Protein AF-A0A5J4TYB8-F1 (afdb_monomer_lite)

Sequence (95 aa):
MGDFAFSAESGTVWTYESEWYDSGQLVPDQVTPASDELPIVNGTAAAGNSTSYSRGDHVHPQQLTYDNDITATKFIMAGGTASQILCGDGTYQET

Radius of gyration: 28.24 Å; chains: 1; bounding box: 58×23×69 Å

Organism: NCBI:txid222440

pLDDT: mean 78.84, std 9.9, range [56.03, 95.88]

Secondary structure (DSSP, 8-state):
---EEE-TTTSEEEEESSSEEEEEEEPTTTSSPPP-PPPEEEES-B-----SSS-TTPEEE-----SS----TT---TT--TTEEEPTTS-EEE-

Structure (mmCIF, N/CA/C/O backbone):
data_AF-A0A5J4TYB8-F1
#
_entry.id   AF-A0A5J4TYB8-F1
#
loop_
_atom_site.group_PDB
_atom_site.id
_atom_site.type_symbol
_atom_site.label_atom_id
_atom_site.label_alt_id
_atom_site.label_comp_id
_atom_site.label_asym_id
_atom_site.label_entity_id
_atom_site.label_seq_id
_atom_site.pdbx_PDB_ins_code
_atom_site.Cartn_x
_atom_site.Cartn_y
_atom_site.Cartn_z
_atom_site.occupancy
_atom_site.B_iso_or_equiv
_atom_site.auth_seq_id
_atom_site.auth_comp_id
_atom_site.auth_asym_id
_atom_site.auth_atom_id
_atom_site.pdbx_PDB_model_num
ATOM 1 N N . MET A 1 1 ? -10.686 7.043 34.844 1.00 63.62 1 MET A N 1
ATOM 2 C CA . MET A 1 1 ? -10.902 6.583 33.458 1.00 63.62 1 MET A CA 1
ATOM 3 C C . MET A 1 1 ? -10.591 5.102 33.472 1.00 63.62 1 MET A C 1
ATOM 5 O O . MET A 1 1 ? -9.612 4.763 34.119 1.00 63.62 1 MET A O 1
ATOM 9 N N . GLY A 1 2 ? -11.482 4.255 32.951 1.00 84.12 2 GLY A N 1
ATOM 10 C CA . GLY A 1 2 ? -11.309 2.797 32.996 1.00 84.12 2 GLY A CA 1
ATOM 11 C C . GLY A 1 2 ? -10.144 2.330 32.124 1.0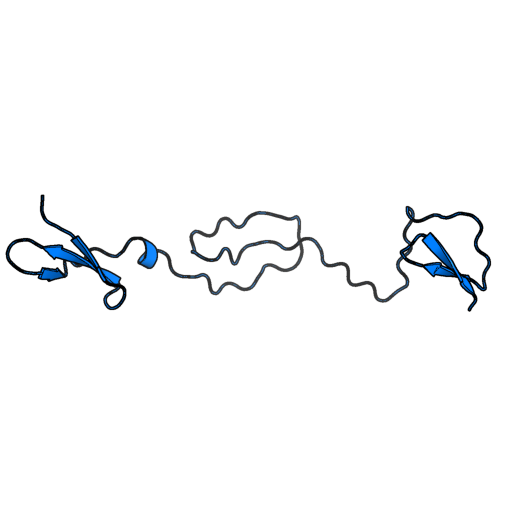0 84.12 2 GLY A C 1
ATOM 12 O O . GLY A 1 2 ? -9.747 3.042 31.198 1.00 84.12 2 GLY A O 1
ATOM 13 N N . ASP A 1 3 ? -9.605 1.157 32.442 1.00 94.56 3 ASP A N 1
ATOM 14 C CA . ASP A 1 3 ? -8.549 0.512 31.661 1.00 94.56 3 ASP A CA 1
ATOM 15 C C . ASP A 1 3 ? -9.144 -0.170 30.418 1.00 94.56 3 ASP A C 1
ATOM 17 O O . ASP A 1 3 ? -10.326 -0.525 30.387 1.00 94.56 3 ASP A O 1
ATOM 21 N N . PHE A 1 4 ? -8.325 -0.368 29.385 1.00 93.94 4 PHE A N 1
ATOM 22 C CA . PHE A 1 4 ? -8.718 -1.071 28.164 1.00 93.94 4 PHE A CA 1
ATOM 23 C C . PHE A 1 4 ? -7.598 -1.991 27.665 1.00 93.94 4 PHE A C 1
ATOM 25 O O . PHE A 1 4 ? -6.416 -1.742 27.915 1.00 93.94 4 PHE A O 1
ATOM 32 N N . ALA A 1 5 ? -7.972 -3.040 26.931 1.00 93.94 5 ALA A N 1
ATOM 33 C CA . ALA A 1 5 ? -7.052 -3.980 26.296 1.00 93.94 5 ALA A CA 1
ATOM 34 C C . ALA A 1 5 ? -7.519 -4.341 24.878 1.00 93.94 5 ALA A C 1
ATOM 36 O O . ALA A 1 5 ? -8.712 -4.467 24.614 1.00 93.94 5 ALA A O 1
ATOM 37 N N . PHE A 1 6 ? -6.573 -4.531 23.957 1.00 92.44 6 PHE A N 1
ATOM 38 C CA . PHE A 1 6 ? -6.857 -5.016 22.605 1.00 92.44 6 PHE A CA 1
ATOM 39 C C . PHE A 1 6 ? -6.811 -6.546 22.587 1.00 92.44 6 PHE A C 1
ATOM 41 O O . PHE A 1 6 ? -5.794 -7.130 22.967 1.00 92.44 6 PHE A O 1
ATOM 48 N N . SER A 1 7 ? -7.882 -7.198 22.135 1.00 91.56 7 SER A N 1
ATOM 49 C CA . SER A 1 7 ? -7.917 -8.654 21.983 1.00 91.56 7 SER A CA 1
ATOM 50 C C . SER A 1 7 ? -7.674 -9.040 20.528 1.00 91.56 7 SER A C 1
ATOM 52 O O . SER A 1 7 ? -8.486 -8.754 19.652 1.00 91.56 7 SER A O 1
ATOM 54 N N . ALA A 1 8 ? -6.557 -9.722 20.267 1.00 85.38 8 ALA A N 1
ATOM 55 C CA . ALA A 1 8 ? -6.263 -10.275 18.944 1.00 85.38 8 ALA A CA 1
ATOM 56 C C . ALA A 1 8 ? -7.157 -11.480 18.592 1.00 85.38 8 ALA A C 1
ATOM 58 O O . ALA A 1 8 ? -7.333 -11.784 17.420 1.00 85.38 8 ALA A O 1
ATOM 59 N N . GLU A 1 9 ? -7.717 -12.161 19.596 1.00 89.38 9 GLU A N 1
ATOM 60 C CA . GLU A 1 9 ? -8.593 -13.323 19.403 1.00 89.38 9 GLU A CA 1
ATOM 61 C C . GLU A 1 9 ? -9.981 -12.916 18.894 1.00 89.38 9 GLU A C 1
ATOM 63 O O . GLU A 1 9 ? -10.514 -13.538 17.980 1.00 89.38 9 GLU A O 1
ATOM 68 N N . SER A 1 10 ? -10.555 -11.861 19.477 1.00 89.62 10 SER A N 1
ATOM 69 C CA . SER A 1 10 ? -11.898 -11.366 19.129 1.00 89.62 10 SER A CA 1
ATOM 70 C C . SER A 1 10 ? -11.877 -10.191 18.150 1.00 89.62 10 SER A C 1
ATOM 72 O O . SER A 1 10 ? -12.904 -9.860 17.564 1.00 89.62 10 SER A O 1
ATOM 74 N N . GLY A 1 11 ? -10.718 -9.555 17.953 1.00 90.38 11 GLY A N 1
ATOM 75 C CA . GLY A 1 11 ? -10.584 -8.361 17.119 1.00 90.38 11 GLY A CA 1
ATOM 76 C C . GLY A 1 11 ? -11.246 -7.115 17.718 1.00 90.38 11 GLY A C 1
ATOM 77 O O . GLY A 1 11 ? -11.419 -6.119 17.012 1.00 90.38 11 GLY A O 1
ATOM 78 N N . THR A 1 12 ? -11.605 -7.147 19.005 1.00 93.75 12 THR A N 1
ATOM 79 C CA . THR A 1 12 ? -12.326 -6.081 19.708 1.00 93.75 12 THR A CA 1
ATOM 80 C C . THR A 1 12 ? -11.535 -5.508 20.888 1.00 93.75 12 THR A C 1
ATOM 82 O O . THR A 1 12 ? -10.560 -6.085 21.389 1.00 93.75 12 THR A O 1
ATOM 85 N N . VAL A 1 13 ? -11.931 -4.309 21.312 1.00 94.25 13 VAL A N 1
ATOM 86 C CA . VAL A 1 13 ? -11.435 -3.661 22.526 1.00 94.25 13 VAL A CA 1
ATOM 87 C C . VAL A 1 13 ? -12.242 -4.166 23.718 1.00 94.25 13 VAL A C 1
ATOM 89 O O . VAL A 1 13 ? -13.467 -4.042 23.755 1.00 94.25 13 VAL A O 1
ATOM 92 N N . TRP A 1 14 ? -11.543 -4.693 24.713 1.00 95.44 14 TRP A N 1
ATOM 93 C CA . TRP A 1 14 ? -12.111 -5.057 26.004 1.00 95.44 14 TRP A CA 1
ATOM 94 C C . TRP A 1 14 ? -11.941 -3.891 26.971 1.00 95.44 14 TRP A C 1
ATOM 96 O O . TRP A 1 14 ? -10.853 -3.314 27.061 1.00 95.44 14 TRP A O 1
ATOM 106 N N . THR A 1 15 ? -13.005 -3.552 27.693 1.00 95.88 15 THR A N 1
ATOM 107 C CA . THR A 1 15 ? -13.032 -2.409 28.615 1.00 95.88 15 THR A CA 1
ATOM 108 C C . THR A 1 15 ? -13.252 -2.902 30.037 1.00 95.88 15 THR A C 1
ATOM 110 O O . THR A 1 15 ? -14.045 -3.818 30.269 1.00 95.88 15 THR A O 1
ATOM 1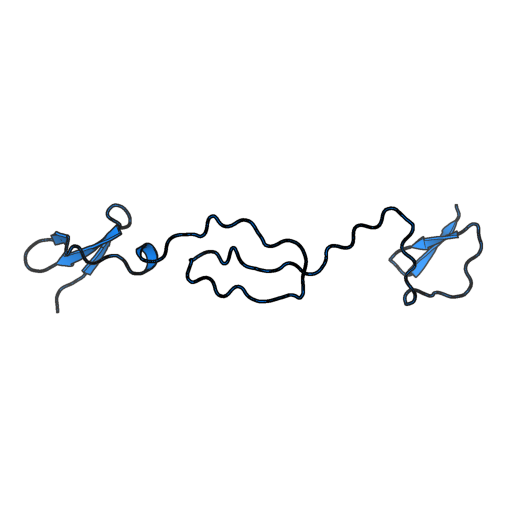13 N N . TYR A 1 16 ? -12.542 -2.298 30.989 1.00 93.88 16 TYR A N 1
ATOM 114 C CA . TYR A 1 16 ? -12.712 -2.575 32.408 1.00 93.88 16 TYR A CA 1
ATOM 115 C C . TYR A 1 16 ? -13.520 -1.472 33.094 1.00 93.88 16 TYR A C 1
ATOM 117 O O . TYR A 1 16 ? -13.129 -0.300 33.112 1.00 93.88 16 TYR A O 1
ATOM 125 N N . GLU A 1 17 ? -14.625 -1.877 33.716 1.00 90.38 17 GLU A N 1
ATOM 126 C CA . GLU A 1 17 ? -15.396 -1.042 34.641 1.00 90.38 17 GLU A CA 1
ATOM 127 C C . GLU A 1 17 ? -15.406 -1.678 36.036 1.00 90.38 17 GLU A C 1
ATOM 129 O O . GLU A 1 17 ? -14.599 -1.316 36.887 1.00 90.38 17 GLU A O 1
ATOM 134 N N . SER A 1 18 ? -16.296 -2.648 36.266 1.00 93.19 18 SER A N 1
ATOM 135 C CA . SER A 1 18 ? -16.283 -3.519 37.459 1.00 93.19 18 SER A CA 1
ATOM 136 C C . SER A 1 18 ? -15.829 -4.944 37.132 1.00 93.19 18 SER A C 1
ATOM 138 O O . SER A 1 18 ? -15.344 -5.656 38.005 1.00 93.19 18 SER A O 1
ATOM 140 N N . GLU A 1 19 ? -15.970 -5.335 35.866 1.00 93.88 19 GLU A N 1
ATOM 141 C CA . GLU A 1 19 ? -15.506 -6.584 35.274 1.00 93.88 19 GLU A CA 1
ATOM 142 C C . GLU A 1 19 ? -15.040 -6.285 33.840 1.00 93.88 19 GLU A C 1
ATOM 144 O O . GLU A 1 19 ? -15.338 -5.219 33.291 1.00 93.88 19 GLU A O 1
ATOM 149 N N . TRP A 1 20 ? -14.289 -7.210 33.244 1.00 95.31 20 TRP A N 1
ATOM 150 C CA . TRP A 1 20 ? -13.907 -7.127 31.837 1.00 95.31 20 TRP A CA 1
ATOM 151 C C . TRP A 1 20 ? -15.087 -7.516 30.950 1.00 95.31 20 TRP A C 1
ATOM 153 O O . TRP A 1 20 ? -15.645 -8.602 31.111 1.00 95.31 20 TRP A O 1
ATOM 163 N N . TYR A 1 21 ? -15.429 -6.663 29.989 1.00 94.44 21 TYR A N 1
ATOM 164 C CA . TYR A 1 21 ? -16.429 -6.971 28.972 1.00 94.44 21 TYR A CA 1
ATOM 165 C C . TYR A 1 21 ? -15.946 -6.565 27.578 1.00 94.44 21 TYR A C 1
ATOM 167 O O . TYR A 1 21 ? -15.161 -5.625 27.419 1.00 94.44 21 TYR A O 1
ATOM 175 N N . ASP A 1 22 ? -16.421 -7.288 26.564 1.00 94.19 22 ASP A N 1
ATOM 176 C CA . ASP A 1 22 ? -16.203 -6.936 25.165 1.00 94.19 22 ASP A CA 1
ATOM 177 C C . ASP A 1 22 ? -17.079 -5.727 24.812 1.00 94.19 22 ASP A C 1
ATOM 179 O O . ASP A 1 22 ? -18.310 -5.796 24.874 1.00 94.19 22 ASP A O 1
ATOM 183 N N . SER A 1 23 ? -16.452 -4.604 24.461 1.00 93.06 23 SER A N 1
ATOM 184 C CA . SER A 1 23 ? -17.174 -3.382 24.089 1.00 93.06 23 SER A CA 1
ATOM 185 C C . SER A 1 23 ? -17.793 -3.444 22.688 1.00 93.06 23 SER A C 1
ATOM 187 O O . SER A 1 23 ? -18.565 -2.558 22.318 1.00 93.06 23 SER A O 1
ATOM 189 N N . GLY A 1 24 ? -17.421 -4.441 21.878 1.00 92.19 24 GLY A N 1
ATOM 190 C CA . GLY A 1 24 ? -17.762 -4.538 20.460 1.00 92.19 24 GLY A CA 1
ATOM 191 C C . GLY A 1 24 ? -17.044 -3.513 19.576 1.00 92.19 24 GLY A C 1
ATOM 192 O O . GLY A 1 24 ? -17.206 -3.534 18.355 1.00 92.19 24 GLY A O 1
ATOM 193 N N . GLN A 1 25 ? -16.242 -2.611 20.153 1.00 92.12 25 GLN A N 1
ATOM 194 C CA . GLN A 1 25 ? -15.438 -1.670 19.384 1.00 92.12 25 GLN A CA 1
ATOM 195 C C . GLN A 1 25 ? -14.307 -2.431 18.694 1.00 92.12 25 GLN A C 1
ATOM 197 O O . GLN A 1 25 ? -13.502 -3.080 19.359 1.00 92.12 25 GLN A O 1
ATOM 202 N N . LEU A 1 26 ? -14.218 -2.328 17.369 1.00 90.44 26 LEU A N 1
ATOM 203 C CA . LEU A 1 26 ? -13.157 -2.979 16.604 1.00 90.44 26 LEU A CA 1
ATOM 204 C C . LEU A 1 26 ? -11.781 -2.422 16.983 1.00 90.44 26 LEU A C 1
ATOM 206 O O . LEU A 1 26 ? -11.603 -1.212 17.163 1.00 90.44 26 LEU A O 1
ATOM 210 N N . VAL A 1 27 ? -10.794 -3.311 17.065 1.00 86.81 27 VAL A N 1
ATOM 211 C CA . VAL A 1 27 ? -9.387 -2.918 17.150 1.00 86.81 27 VAL A CA 1
ATOM 212 C C . VAL A 1 27 ? -9.017 -2.171 15.856 1.00 86.81 27 VAL A C 1
ATOM 214 O O . VAL A 1 27 ? -9.316 -2.673 14.771 1.00 86.81 27 VAL A O 1
ATOM 217 N N . PRO A 1 28 ? -8.345 -1.004 15.922 1.00 77.00 28 PRO A N 1
ATOM 218 C CA . PRO A 1 28 ? -8.039 -0.190 14.737 1.00 77.00 28 PRO A CA 1
ATOM 219 C C . PRO A 1 28 ? -7.223 -0.882 13.633 1.00 77.00 28 PRO A C 1
ATOM 221 O O . PRO A 1 28 ? -7.262 -0.449 12.490 1.00 77.00 28 PRO A O 1
ATOM 224 N N . ASP A 1 29 ? -6.484 -1.944 13.946 1.00 71.44 29 ASP A N 1
ATOM 225 C CA . ASP A 1 29 ? -5.716 -2.718 12.957 1.00 71.44 29 ASP A CA 1
ATOM 226 C C . ASP A 1 29 ? -6.569 -3.789 12.243 1.00 71.44 29 ASP A C 1
ATOM 228 O O . ASP A 1 29 ? -6.160 -4.358 11.240 1.00 71.44 29 ASP A O 1
ATOM 232 N N . GLN A 1 30 ? -7.785 -4.058 12.734 1.00 68.69 30 GLN A N 1
ATOM 233 C CA . GLN A 1 30 ? -8.722 -5.031 12.153 1.00 68.69 30 GLN A CA 1
ATOM 234 C C . GLN A 1 30 ? -9.726 -4.400 11.177 1.00 68.69 30 GLN A C 1
ATOM 236 O O . GLN A 1 30 ? -10.411 -5.120 10.455 1.00 68.69 30 GLN A O 1
ATOM 241 N N . VAL A 1 31 ? -9.851 -3.066 11.142 1.00 70.38 31 VAL A N 1
ATOM 242 C CA . VAL A 1 31 ? -10.854 -2.388 10.290 1.00 70.38 31 VAL A CA 1
ATOM 243 C C . VAL A 1 31 ? -10.452 -2.352 8.817 1.00 70.38 31 VAL A C 1
ATOM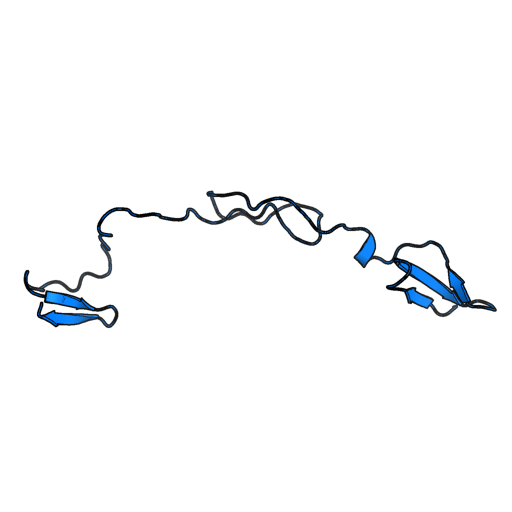 245 O O . VAL A 1 31 ? -11.305 -2.152 7.954 1.00 70.38 31 VAL A O 1
ATOM 248 N N . THR A 1 32 ? -9.170 -2.561 8.525 1.00 72.00 32 THR A N 1
ATOM 249 C CA . THR A 1 32 ? -8.643 -2.521 7.167 1.00 72.00 32 THR A CA 1
ATOM 250 C C . THR A 1 32 ? -8.206 -3.922 6.747 1.00 72.00 32 THR A C 1
ATOM 252 O O . THR A 1 32 ? -7.168 -4.393 7.214 1.00 72.00 32 THR A O 1
ATOM 255 N N . PRO A 1 33 ? -8.957 -4.608 5.869 1.00 72.88 33 PRO A N 1
ATOM 256 C CA . PRO A 1 33 ? -8.539 -5.911 5.374 1.00 72.88 33 PRO A CA 1
ATOM 257 C C . PRO A 1 33 ? -7.211 -5.824 4.604 1.00 72.88 33 PRO A C 1
ATOM 259 O O . PRO A 1 33 ? -6.854 -4.797 4.014 1.00 72.88 33 PRO A O 1
ATOM 262 N N . ALA A 1 34 ? -6.466 -6.930 4.610 1.00 72.38 34 ALA A N 1
ATOM 263 C CA . ALA A 1 34 ? -5.328 -7.102 3.717 1.00 72.38 34 ALA A CA 1
ATOM 264 C C . ALA A 1 34 ? -5.819 -7.166 2.261 1.00 72.38 34 ALA A C 1
ATOM 266 O O . ALA A 1 34 ? -6.880 -7.722 1.986 1.00 72.38 34 ALA A O 1
ATOM 267 N N . SER A 1 35 ? -5.044 -6.603 1.334 1.00 76.94 35 SER A N 1
ATOM 268 C CA . SER A 1 35 ? -5.315 -6.719 -0.099 1.00 76.94 35 SER A CA 1
ATOM 269 C C . SER A 1 35 ? -4.973 -8.118 -0.594 1.00 76.94 35 SER A C 1
ATOM 271 O O . SER A 1 35 ? -3.891 -8.631 -0.293 1.00 76.94 35 SER A O 1
ATOM 273 N N . ASP A 1 36 ? -5.853 -8.674 -1.419 1.00 77.75 36 ASP A N 1
ATOM 274 C CA . ASP A 1 36 ? -5.651 -9.874 -2.232 1.00 77.75 36 ASP A CA 1
ATOM 275 C C . ASP A 1 36 ? -5.451 -9.550 -3.728 1.00 77.75 36 ASP A C 1
ATOM 277 O O . ASP A 1 36 ? -5.280 -10.459 -4.542 1.00 77.75 36 ASP A O 1
ATOM 281 N N . GLU A 1 37 ? -5.426 -8.261 -4.096 1.00 79.56 37 GLU A N 1
ATOM 282 C CA . GLU A 1 37 ? -5.183 -7.825 -5.474 1.00 79.56 37 GLU A CA 1
ATOM 283 C C . GLU A 1 37 ? -3.808 -8.262 -5.989 1.00 79.56 37 GLU A C 1
ATOM 285 O O . GLU A 1 37 ? -2.775 -8.122 -5.325 1.00 79.56 37 GLU A O 1
ATOM 290 N N . LEU A 1 38 ? -3.811 -8.778 -7.220 1.00 73.75 38 LEU A N 1
ATOM 291 C CA . LEU A 1 38 ? -2.596 -9.129 -7.940 1.00 73.75 38 LEU A CA 1
ATOM 292 C C . LEU A 1 38 ? -1.814 -7.857 -8.308 1.00 73.75 38 LEU A C 1
ATOM 294 O O . LEU A 1 38 ? -2.431 -6.875 -8.727 1.00 73.75 38 LEU A O 1
ATOM 298 N N . PRO A 1 39 ? -0.469 -7.888 -8.244 1.00 72.38 39 PRO A N 1
ATOM 299 C CA . PRO A 1 39 ? 0.355 -6.761 -8.661 1.00 72.38 39 PRO A CA 1
ATOM 300 C C . PRO A 1 39 ? 0.048 -6.313 -10.093 1.00 72.38 39 PRO A C 1
ATOM 302 O O . PRO A 1 39 ? -0.068 -7.138 -11.006 1.00 72.38 39 PRO A O 1
ATOM 305 N N . ILE A 1 40 ? -0.008 -4.998 -10.306 1.00 77.88 40 ILE A N 1
ATOM 306 C CA . ILE A 1 40 ? -0.205 -4.421 -11.637 1.00 77.88 40 ILE A CA 1
ATOM 307 C C . ILE A 1 40 ? 1.115 -4.520 -12.411 1.00 77.88 40 ILE A C 1
ATOM 309 O O . ILE A 1 40 ? 2.119 -3.888 -12.069 1.00 77.88 40 ILE A O 1
ATOM 313 N N . VAL A 1 41 ? 1.121 -5.333 -13.468 1.00 72.06 41 VAL A N 1
ATOM 314 C CA . VAL A 1 41 ? 2.316 -5.561 -14.285 1.00 72.06 41 VAL A CA 1
ATOM 315 C C . VAL A 1 41 ? 2.537 -4.415 -15.279 1.00 72.06 41 VAL A C 1
ATOM 317 O O . VAL A 1 41 ? 1.645 -4.081 -16.053 1.00 72.06 41 VAL A O 1
ATOM 320 N N . ASN A 1 42 ? 3.764 -3.883 -15.292 1.00 70.50 42 ASN A N 1
ATOM 321 C CA . ASN A 1 42 ? 4.306 -2.902 -16.240 1.00 70.50 42 ASN A CA 1
ATOM 322 C C . ASN A 1 42 ? 3.611 -1.528 -16.283 1.00 70.50 42 ASN A C 1
ATOM 324 O O . ASN A 1 42 ? 2.520 -1.363 -16.824 1.00 70.50 42 ASN A O 1
ATOM 328 N N . GLY A 1 43 ? 4.336 -0.494 -15.853 1.00 70.88 43 GLY A N 1
ATOM 329 C CA . GLY A 1 43 ? 3.966 0.898 -16.098 1.00 70.88 43 GLY A CA 1
ATOM 330 C C . GLY A 1 43 ? 4.995 1.887 -15.557 1.00 70.88 43 GLY A C 1
ATOM 331 O O . GLY A 1 43 ? 6.125 1.525 -15.219 1.00 70.88 43 GLY A O 1
ATOM 332 N N . THR A 1 44 ? 4.604 3.157 -15.476 1.00 74.50 44 THR A N 1
ATOM 333 C CA . THR A 1 44 ? 5.360 4.168 -14.727 1.00 74.50 44 THR A CA 1
ATOM 334 C C . THR A 1 44 ? 5.211 3.882 -13.238 1.00 74.50 44 THR A C 1
ATOM 336 O O . THR A 1 44 ? 4.091 3.702 -12.767 1.00 74.50 44 THR A O 1
ATOM 339 N N . ALA A 1 45 ? 6.323 3.867 -12.499 1.00 77.00 45 ALA A N 1
ATOM 340 C CA . ALA A 1 45 ? 6.306 3.656 -11.056 1.00 77.00 45 ALA A CA 1
ATOM 341 C C . ALA A 1 45 ? 5.357 4.652 -10.375 1.00 77.00 45 ALA A C 1
ATOM 343 O O . ALA A 1 45 ? 5.519 5.869 -10.506 1.00 77.00 45 ALA A O 1
ATOM 344 N N . ALA A 1 46 ? 4.378 4.126 -9.651 1.00 78.81 46 ALA A N 1
ATOM 345 C CA . ALA A 1 46 ? 3.398 4.908 -8.919 1.00 78.81 46 ALA A CA 1
ATOM 346 C C . ALA A 1 46 ? 3.088 4.203 -7.601 1.00 78.81 46 ALA A C 1
ATOM 348 O O . ALA A 1 46 ? 2.948 2.980 -7.558 1.00 78.81 46 ALA A O 1
ATOM 349 N N . ALA A 1 47 ? 2.985 4.981 -6.525 1.00 78.50 47 ALA A N 1
ATOM 350 C CA . ALA A 1 47 ? 2.496 4.463 -5.260 1.00 78.50 47 ALA A CA 1
ATOM 351 C C . ALA A 1 47 ? 1.014 4.096 -5.404 1.00 78.50 47 ALA A C 1
ATOM 353 O O . ALA A 1 47 ? 0.236 4.882 -5.943 1.00 78.50 47 ALA A O 1
ATOM 354 N N . GLY A 1 48 ? 0.639 2.928 -4.888 1.00 79.69 48 GLY A N 1
ATOM 355 C CA . GLY A 1 48 ? -0.756 2.514 -4.807 1.00 79.69 48 GLY A CA 1
ATOM 356 C C . GLY A 1 48 ? -1.590 3.453 -3.931 1.00 79.69 48 GLY A C 1
ATOM 357 O O . GLY A 1 48 ? -1.093 3.944 -2.911 1.00 79.69 48 GLY A O 1
ATOM 358 N N . ASN A 1 49 ? -2.836 3.719 -4.315 1.00 81.25 49 ASN A N 1
ATOM 359 C CA . ASN A 1 49 ? -3.833 4.496 -3.579 1.00 81.25 49 ASN A CA 1
ATOM 360 C C . ASN A 1 49 ? -4.862 3.628 -2.827 1.00 81.25 49 ASN A C 1
ATOM 362 O O . ASN A 1 49 ? -5.780 4.188 -2.223 1.00 81.25 49 ASN A O 1
ATOM 366 N N . SER A 1 50 ? -4.708 2.303 -2.838 1.00 80.50 50 SER A N 1
ATOM 367 C CA . SER A 1 50 ? -5.541 1.377 -2.074 1.00 80.50 50 SER A CA 1
ATOM 368 C C . SER A 1 50 ? -5.558 1.727 -0.584 1.00 80.50 50 SER A C 1
ATOM 370 O O . SER A 1 50 ? -4.544 2.110 0.012 1.00 80.50 50 SER A O 1
ATOM 372 N N . THR A 1 51 ? -6.740 1.605 0.018 1.00 76.12 51 THR A N 1
ATOM 373 C CA . THR A 1 51 ? -6.938 1.780 1.460 1.00 76.12 51 THR A CA 1
ATOM 374 C C . THR A 1 51 ? -6.590 0.523 2.245 1.00 76.12 51 THR A C 1
ATOM 376 O O . THR A 1 51 ? -6.580 0.591 3.467 1.00 76.12 51 THR A O 1
ATOM 379 N N . SER A 1 52 ? -6.325 -0.599 1.569 1.00 80.19 52 SER A N 1
ATOM 380 C CA . SER A 1 52 ? -5.959 -1.880 2.176 1.00 80.19 52 SER A CA 1
ATOM 381 C C . SER A 1 52 ? -4.570 -1.835 2.823 1.00 80.19 52 SER A C 1
ATOM 383 O O . SER A 1 52 ? -3.705 -1.053 2.423 1.00 80.19 52 SER A O 1
ATOM 385 N N . TYR A 1 53 ? -4.333 -2.701 3.816 1.00 70.12 53 TYR A N 1
ATOM 386 C CA . TYR A 1 53 ? -3.058 -2.737 4.553 1.00 70.12 53 TYR A CA 1
ATOM 387 C C . TYR A 1 53 ? -1.856 -3.032 3.634 1.00 70.12 53 TYR A C 1
ATOM 389 O O . TYR A 1 53 ? -0.814 -2.380 3.719 1.00 70.12 53 TYR A O 1
ATOM 397 N N . SER A 1 54 ? -2.016 -3.985 2.709 1.00 69.94 54 SER A N 1
ATOM 398 C CA . SER A 1 54 ? -1.083 -4.230 1.606 1.00 69.94 54 SER A CA 1
ATOM 399 C C . SER A 1 54 ? -1.514 -3.435 0.366 1.00 69.94 54 SER A C 1
ATOM 401 O O . SER A 1 54 ? -2.651 -3.535 -0.080 1.00 69.94 54 SER A O 1
ATOM 403 N N . ARG A 1 55 ? -0.603 -2.644 -0.216 1.00 73.06 55 ARG A N 1
ATOM 404 C CA . ARG A 1 55 ? -0.846 -1.864 -1.447 1.00 73.06 55 ARG A CA 1
ATOM 405 C C . ARG A 1 55 ? -0.693 -2.753 -2.687 1.00 73.06 55 ARG A C 1
ATOM 407 O O . ARG A 1 55 ? 0.352 -2.728 -3.338 1.00 73.06 55 ARG A O 1
ATOM 414 N N . GLY A 1 56 ? -1.695 -3.593 -2.957 1.00 74.00 56 GLY A N 1
ATOM 415 C CA . GLY A 1 56 ? -1.701 -4.520 -4.103 1.00 74.00 56 GLY A CA 1
ATOM 416 C C . GLY A 1 56 ? -1.665 -3.821 -5.470 1.00 74.00 56 GLY A C 1
ATOM 417 O O . GLY A 1 56 ? -1.169 -4.367 -6.449 1.00 74.00 56 GLY A O 1
ATOM 418 N N . ASP A 1 57 ? -2.082 -2.562 -5.509 1.00 74.62 57 ASP A N 1
ATOM 419 C CA . ASP A 1 57 ? -2.130 -1.670 -6.666 1.00 74.62 57 ASP A CA 1
ATOM 420 C C . ASP A 1 57 ? -0.797 -0.958 -6.976 1.00 74.62 57 ASP A C 1
ATOM 422 O O . ASP A 1 57 ? -0.748 0.015 -7.731 1.00 74.62 57 ASP A O 1
ATOM 426 N N . HIS A 1 58 ? 0.311 -1.427 -6.405 1.00 78.00 58 HIS A N 1
ATOM 427 C CA . HIS A 1 58 ? 1.635 -0.919 -6.745 1.00 78.00 58 HIS A CA 1
ATOM 428 C C . HIS A 1 58 ? 2.015 -1.278 -8.192 1.00 78.00 58 HIS A C 1
ATOM 430 O O . HIS A 1 58 ? 1.967 -2.443 -8.595 1.00 78.00 58 HIS A O 1
ATOM 436 N N . VAL A 1 59 ? 2.451 -0.275 -8.963 1.00 76.31 59 VAL A N 1
ATOM 437 C CA . VAL A 1 59 ? 2.904 -0.457 -10.351 1.00 76.31 59 VAL A CA 1
ATOM 438 C C . VAL A 1 59 ? 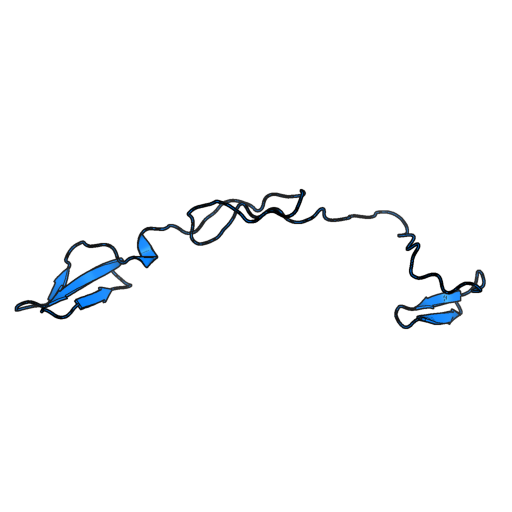4.411 -0.692 -10.380 1.00 76.31 59 VAL A C 1
ATOM 440 O O . VAL A 1 59 ? 5.193 0.188 -10.008 1.00 76.31 59 VAL A O 1
ATOM 443 N N . HIS A 1 60 ? 4.834 -1.858 -10.873 1.00 71.62 60 HIS A N 1
ATOM 444 C CA . HIS A 1 60 ? 6.256 -2.135 -11.074 1.00 71.62 60 HIS A CA 1
ATOM 445 C C . HIS A 1 60 ? 6.779 -1.384 -12.316 1.00 71.62 60 HIS A C 1
ATOM 447 O O . HIS A 1 60 ? 6.123 -1.414 -13.367 1.00 71.62 60 HIS A O 1
ATOM 453 N N . PRO A 1 61 ? 7.967 -0.748 -12.247 1.00 72.06 61 PRO A N 1
ATOM 454 C CA . PRO A 1 61 ? 8.647 -0.244 -13.435 1.00 72.06 61 PRO A CA 1
ATOM 455 C C . PRO A 1 61 ? 8.757 -1.333 -14.506 1.00 72.06 61 PRO A C 1
ATOM 457 O O . PRO A 1 61 ? 8.950 -2.503 -14.168 1.00 72.06 61 PRO A O 1
ATOM 460 N N . GLN A 1 62 ? 8.654 -0.942 -15.779 1.00 74.88 62 GLN A N 1
ATOM 461 C CA . GLN A 1 62 ? 8.769 -1.830 -16.941 1.00 74.88 62 GLN A CA 1
ATOM 462 C C . GLN A 1 62 ? 9.870 -2.887 -16.740 1.00 74.88 62 GLN A C 1
ATOM 464 O O . GLN A 1 62 ? 11.056 -2.556 -16.666 1.00 74.88 62 GLN A O 1
ATOM 469 N N . GLN A 1 63 ? 9.479 -4.161 -16.670 1.00 67.25 63 GLN A N 1
ATOM 470 C CA . GLN A 1 63 ? 10.439 -5.257 -16.690 1.00 67.25 63 GLN A CA 1
ATOM 471 C C . GLN A 1 63 ? 10.964 -5.391 -18.122 1.00 67.25 63 GLN A C 1
ATOM 473 O O . GLN A 1 63 ? 10.196 -5.649 -19.049 1.00 67.25 63 GLN A O 1
ATOM 478 N N . LEU A 1 64 ? 12.264 -5.181 -18.320 1.00 68.06 64 LEU A N 1
ATOM 479 C CA . LEU A 1 64 ? 12.901 -5.409 -19.613 1.00 68.06 64 LEU A CA 1
ATOM 480 C C . LEU A 1 64 ? 13.254 -6.892 -19.724 1.00 68.06 64 LEU A C 1
ATOM 482 O O . LEU A 1 64 ? 14.233 -7.348 -19.138 1.00 68.06 64 LEU A O 1
ATOM 486 N N . THR A 1 65 ? 12.450 -7.646 -20.467 1.00 67.62 65 THR A N 1
ATOM 487 C CA . THR A 1 65 ? 12.830 -8.978 -20.943 1.00 67.62 65 THR A CA 1
ATOM 488 C C . THR A 1 65 ? 13.490 -8.794 -22.305 1.00 67.62 65 THR A C 1
ATOM 490 O O . THR A 1 65 ? 12.847 -8.319 -23.240 1.00 67.62 65 THR A O 1
ATOM 493 N N . TYR A 1 66 ? 14.788 -9.081 -22.397 1.00 67.38 66 TYR A N 1
ATOM 494 C CA . TYR A 1 66 ? 15.528 -9.047 -23.656 1.00 67.38 66 TYR A CA 1
ATOM 495 C C . TYR A 1 66 ? 15.852 -10.477 -24.081 1.00 67.38 66 TYR A C 1
ATOM 497 O O . TYR A 1 66 ? 16.585 -11.172 -23.385 1.00 67.38 66 TYR A O 1
ATOM 505 N N . ASP A 1 67 ? 15.337 -10.877 -25.242 1.00 74.69 67 ASP A N 1
ATOM 506 C CA . ASP A 1 67 ? 15.657 -12.163 -25.880 1.00 74.69 67 ASP A CA 1
ATOM 507 C C . ASP A 1 67 ? 16.942 -12.089 -26.735 1.00 74.69 67 ASP A C 1
ATOM 509 O O . ASP A 1 67 ? 17.358 -13.078 -27.329 1.00 74.69 67 ASP A O 1
ATOM 513 N N . ASN A 1 68 ? 17.565 -10.907 -26.811 1.00 75.81 68 ASN A N 1
ATOM 514 C CA . ASN A 1 68 ? 18.754 -10.607 -27.611 1.00 75.81 68 ASN A CA 1
ATOM 515 C C . ASN A 1 68 ? 19.829 -9.912 -26.760 1.00 75.81 68 ASN A C 1
ATOM 517 O O . ASN A 1 68 ? 19.549 -9.433 -25.659 1.00 75.81 68 ASN A O 1
ATOM 521 N N . ASP A 1 69 ? 21.034 -9.782 -27.314 1.00 73.81 69 ASP A N 1
ATOM 522 C CA . ASP A 1 69 ? 22.163 -9.121 -26.659 1.00 73.81 69 ASP A CA 1
ATOM 523 C C . ASP A 1 69 ? 21.848 -7.663 -26.273 1.00 73.81 69 ASP A C 1
ATOM 525 O O . ASP A 1 69 ? 21.444 -6.833 -27.096 1.00 73.81 69 ASP A O 1
ATOM 529 N N . ILE A 1 70 ? 22.066 -7.328 -24.998 1.00 70.56 70 ILE A N 1
ATOM 530 C CA . ILE A 1 70 ? 21.851 -5.978 -24.467 1.00 70.56 70 ILE A CA 1
ATOM 531 C C . ILE A 1 70 ? 23.071 -5.114 -24.799 1.00 70.56 70 ILE A C 1
ATOM 533 O O . ILE A 1 70 ? 24.149 -5.286 -24.234 1.00 70.56 70 ILE A O 1
ATOM 537 N N . THR A 1 71 ? 22.899 -4.131 -25.686 1.00 65.81 71 THR A N 1
ATOM 538 C CA . THR A 1 71 ? 23.947 -3.139 -25.975 1.00 65.81 71 THR A CA 1
ATOM 539 C C . THR A 1 71 ? 23.908 -2.007 -24.950 1.00 65.81 71 THR A C 1
ATOM 541 O O . THR A 1 71 ? 23.014 -1.162 -24.981 1.00 65.81 71 THR A O 1
ATOM 544 N N . ALA A 1 72 ? 24.895 -1.936 -24.056 1.00 65.31 72 ALA A N 1
ATOM 545 C CA . ALA A 1 72 ? 24.998 -0.835 -23.103 1.00 65.31 72 ALA A CA 1
ATOM 546 C C . ALA A 1 72 ? 25.879 0.309 -23.641 1.00 65.31 72 ALA A C 1
ATOM 548 O O . ALA A 1 72 ? 27.103 0.222 -23.663 1.00 65.31 72 ALA A O 1
ATOM 549 N N . THR A 1 73 ? 25.270 1.437 -24.019 1.00 61.09 73 THR A N 1
ATOM 550 C CA . THR A 1 73 ? 25.971 2.592 -24.627 1.00 61.09 73 THR A CA 1
ATOM 551 C C . THR A 1 73 ? 26.868 3.375 -23.652 1.00 61.09 73 THR A C 1
ATOM 553 O O . THR A 1 73 ? 27.573 4.287 -24.072 1.00 61.09 73 THR A O 1
ATOM 556 N N . LYS A 1 74 ? 26.842 3.070 -22.344 1.00 64.62 74 LYS A N 1
ATOM 557 C CA . LYS A 1 74 ? 27.615 3.790 -21.309 1.00 64.62 74 LYS A CA 1
ATOM 558 C C . LYS A 1 74 ? 28.724 2.980 -20.629 1.00 64.62 74 LYS A C 1
ATOM 560 O O . LYS A 1 74 ? 29.510 3.581 -19.907 1.00 64.62 74 LYS A O 1
ATOM 565 N N . PHE A 1 75 ? 28.850 1.679 -20.897 1.00 56.03 75 PHE A N 1
ATOM 566 C CA . PHE A 1 75 ? 30.011 0.876 -20.474 1.00 56.03 75 PHE A CA 1
ATOM 567 C C . PHE A 1 75 ? 31.077 0.823 -21.573 1.00 56.03 75 PHE A C 1
ATOM 569 O O . PHE A 1 75 ? 31.692 -0.212 -21.809 1.00 56.03 75 PHE A O 1
ATOM 576 N N . ILE A 1 76 ? 31.275 1.922 -22.303 1.00 58.69 76 ILE A N 1
ATOM 577 C CA . ILE A 1 76 ? 32.257 1.933 -23.384 1.00 58.69 76 ILE A CA 1
ATOM 578 C C . ILE A 1 76 ? 33.644 2.083 -22.762 1.00 58.69 76 ILE A C 1
ATOM 580 O O . ILE A 1 76 ? 34.167 3.188 -22.627 1.00 58.69 76 ILE A O 1
ATOM 584 N N . MET A 1 77 ? 34.263 0.957 -22.415 1.00 61.09 77 MET A N 1
ATOM 585 C CA . MET A 1 77 ? 35.702 0.863 -22.595 1.00 61.09 77 MET A CA 1
ATOM 586 C C . MET A 1 77 ? 35.949 0.724 -24.096 1.00 61.09 77 MET A C 1
ATOM 588 O O . MET A 1 77 ? 35.635 -0.289 -24.714 1.00 61.09 77 MET A O 1
ATOM 592 N N . ALA A 1 78 ? 36.431 1.798 -24.714 1.00 66.44 78 ALA A N 1
ATOM 593 C CA . ALA A 1 78 ? 36.827 1.772 -26.112 1.00 66.44 78 ALA A CA 1
ATOM 594 C C . ALA A 1 78 ? 38.141 0.983 -26.252 1.00 66.44 78 ALA A C 1
ATOM 596 O O . ALA A 1 78 ? 39.060 1.187 -25.461 1.00 66.44 78 ALA A O 1
ATOM 597 N N . GLY A 1 79 ? 38.243 0.119 -27.268 1.00 69.44 79 GLY A N 1
ATOM 598 C CA . GLY A 1 79 ? 39.513 -0.510 -27.662 1.00 69.44 79 GLY A CA 1
ATOM 599 C C . GLY A 1 79 ? 39.655 -2.024 -27.457 1.00 69.44 79 GLY A C 1
ATOM 600 O O . GLY A 1 79 ? 40.756 -2.525 -27.661 1.00 69.44 79 GLY A O 1
ATOM 601 N N . GLY A 1 80 ? 38.597 -2.755 -27.086 1.00 71.06 80 GLY A N 1
ATOM 602 C CA . GLY A 1 80 ? 38.612 -4.227 -27.061 1.00 71.06 80 GLY A CA 1
ATOM 603 C C . GLY A 1 80 ? 38.655 -4.859 -28.462 1.00 71.06 80 GLY A C 1
ATOM 604 O O . GLY A 1 80 ? 38.199 -4.263 -29.442 1.00 71.06 80 GLY A O 1
ATOM 605 N N . THR A 1 81 ? 39.209 -6.068 -28.562 1.00 78.12 81 THR A N 1
ATOM 606 C CA . THR A 1 81 ? 39.263 -6.872 -29.798 1.00 78.12 81 THR A CA 1
ATOM 607 C C . THR A 1 81 ? 38.111 -7.886 -29.869 1.00 78.12 81 THR A C 1
ATOM 609 O O . THR A 1 81 ? 37.453 -8.158 -28.871 1.00 78.12 81 THR A O 1
ATOM 612 N N . ALA A 1 82 ? 37.855 -8.471 -31.048 1.00 78.94 82 ALA A N 1
ATOM 613 C CA . ALA A 1 82 ? 36.750 -9.421 -31.263 1.00 78.94 82 ALA A CA 1
ATOM 614 C C . ALA A 1 82 ? 36.882 -10.756 -30.493 1.00 78.94 82 ALA A C 1
ATOM 616 O O . ALA A 1 82 ? 35.951 -11.554 -30.509 1.00 78.94 82 ALA A O 1
ATOM 617 N N . SER A 1 83 ? 38.020 -10.994 -29.840 1.00 83.50 83 SER A N 1
ATOM 618 C CA . SER A 1 83 ? 38.310 -12.193 -29.043 1.00 83.50 83 SER A CA 1
ATOM 619 C C . SER A 1 83 ? 38.274 -11.920 -27.536 1.00 83.50 83 SER A C 1
ATOM 621 O O . SER A 1 83 ? 38.796 -12.705 -26.757 1.00 83.50 83 SER A O 1
ATOM 623 N N . GLN A 1 84 ? 37.696 -10.792 -27.111 1.00 81.56 84 GLN A N 1
ATOM 624 C CA . GLN A 1 84 ? 37.699 -10.365 -25.713 1.00 81.56 84 GLN A CA 1
ATOM 625 C C . GLN A 1 84 ? 36.281 -10.119 -25.180 1.00 81.56 84 GLN A C 1
ATOM 627 O O . GLN A 1 84 ? 35.454 -9.483 -25.834 1.00 81.56 84 GLN A O 1
ATOM 632 N N . ILE A 1 85 ? 36.017 -10.580 -23.956 1.00 83.31 85 ILE A N 1
ATOM 633 C CA . ILE A 1 85 ? 34.805 -10.318 -23.169 1.00 83.31 85 ILE A CA 1
ATOM 634 C C . ILE A 1 85 ? 35.088 -9.169 -22.197 1.00 83.31 85 ILE A C 1
ATOM 636 O O . ILE A 1 85 ? 36.039 -9.231 -21.420 1.00 83.31 85 ILE A O 1
ATOM 640 N N . LEU A 1 86 ? 34.242 -8.136 -22.199 1.00 79.88 86 LEU A N 1
ATOM 641 C CA . LEU A 1 86 ? 34.254 -7.075 -21.190 1.00 79.88 86 LEU A CA 1
ATOM 642 C C . LEU A 1 86 ? 33.591 -7.570 -19.896 1.00 79.88 86 LEU A C 1
ATOM 644 O O . LEU A 1 86 ? 32.397 -7.873 -19.878 1.00 79.88 86 LEU A O 1
ATOM 648 N N . CYS A 1 87 ? 34.349 -7.626 -18.808 1.00 80.50 87 CYS A N 1
ATOM 649 C CA . CYS A 1 87 ? 33.855 -8.017 -17.493 1.00 80.50 87 CYS A CA 1
ATOM 650 C C . CYS A 1 87 ? 33.218 -6.839 -16.742 1.00 80.50 87 CYS A C 1
ATOM 652 O O . CYS A 1 87 ? 33.524 -5.672 -16.988 1.00 80.50 87 CYS A O 1
ATOM 654 N N . GLY A 1 88 ? 32.333 -7.144 -15.784 1.00 76.94 88 GLY A N 1
ATOM 655 C CA . GLY A 1 88 ? 31.624 -6.131 -14.989 1.00 76.94 88 GLY A CA 1
ATO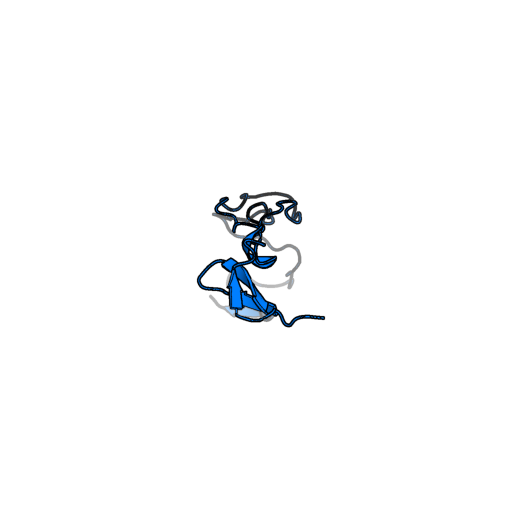M 656 C C . GLY A 1 88 ? 32.525 -5.265 -14.095 1.00 76.94 88 GLY A C 1
ATOM 657 O O . GLY A 1 88 ? 32.078 -4.232 -13.606 1.00 76.94 88 GLY A O 1
ATOM 658 N N . ASP A 1 89 ? 33.785 -5.661 -13.903 1.00 82.06 89 ASP A N 1
ATOM 659 C CA . ASP A 1 89 ? 34.823 -4.904 -13.194 1.00 82.06 89 ASP A CA 1
ATOM 660 C C . ASP A 1 89 ? 35.622 -3.955 -14.107 1.00 82.06 89 ASP A C 1
ATOM 662 O O . ASP A 1 89 ? 36.531 -3.268 -13.643 1.00 82.06 89 ASP A O 1
ATOM 666 N N . GLY A 1 90 ? 35.285 -3.897 -15.399 1.00 76.25 90 GLY A N 1
ATOM 667 C CA . GLY A 1 90 ? 36.011 -3.087 -16.370 1.00 76.25 90 GLY A CA 1
ATOM 668 C C . GLY A 1 90 ? 37.347 -3.699 -16.793 1.00 76.25 90 GLY A C 1
ATOM 669 O O . GLY A 1 90 ? 38.242 -2.962 -17.195 1.00 76.25 90 GLY A O 1
ATOM 670 N N . THR A 1 91 ? 37.512 -5.019 -16.715 1.00 82.94 91 THR A N 1
ATOM 671 C CA . THR A 1 91 ? 38.643 -5.736 -17.330 1.00 82.94 91 THR A CA 1
ATOM 672 C C . THR A 1 91 ? 38.215 -6.494 -18.591 1.00 82.94 91 THR A C 1
ATOM 674 O O . THR A 1 91 ? 37.022 -6.661 -18.850 1.00 82.94 91 THR A O 1
ATOM 677 N N . TYR A 1 92 ? 39.184 -6.930 -19.404 1.00 86.12 92 TYR A N 1
ATOM 678 C CA . TYR A 1 92 ? 38.948 -7.805 -20.556 1.00 86.12 92 TYR A CA 1
ATOM 679 C C . TYR A 1 92 ? 39.410 -9.232 -20.241 1.00 86.12 92 TYR A C 1
ATOM 681 O O . TYR A 1 92 ? 40.501 -9.418 -19.700 1.00 86.12 92 TYR A O 1
ATOM 689 N N . GLN A 1 93 ? 38.609 -10.228 -20.616 1.00 83.62 93 GLN A N 1
ATOM 690 C CA . GLN A 1 93 ? 38.994 -11.643 -20.626 1.00 83.62 93 GLN A CA 1
ATOM 691 C C . GLN A 1 93 ? 39.087 -12.144 -22.063 1.00 83.62 93 GLN A C 1
AT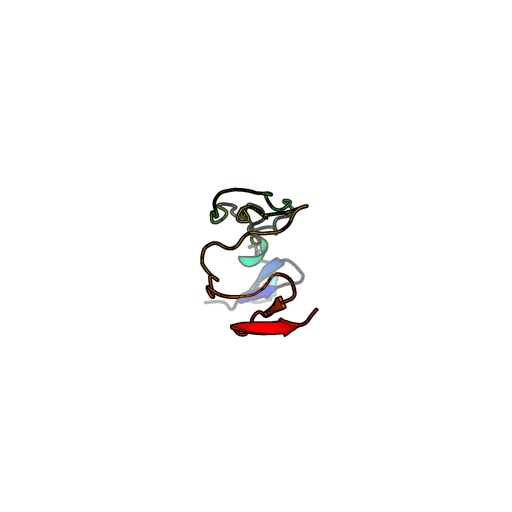OM 693 O O . GLN A 1 93 ? 38.223 -11.832 -22.872 1.00 83.62 93 GLN A O 1
ATOM 698 N N . GLU A 1 94 ? 40.114 -12.922 -22.382 1.00 83.56 94 GLU A N 1
ATOM 699 C CA . GLU A 1 94 ? 40.220 -13.580 -23.687 1.00 83.56 94 GLU A CA 1
ATOM 700 C C . GLU A 1 94 ? 39.209 -14.734 -23.782 1.00 83.56 94 GLU A C 1
ATOM 702 O O . GLU A 1 94 ? 38.999 -15.455 -22.801 1.00 83.56 94 GLU A O 1
ATOM 707 N N . THR A 1 95 ? 38.590 -14.896 -24.952 1.00 72.19 95 THR A N 1
ATOM 708 C CA . THR A 1 95 ? 37.735 -16.045 -25.304 1.00 72.19 95 THR A CA 1
ATOM 709 C C . THR A 1 95 ? 38.534 -17.233 -25.804 1.00 72.19 95 THR A C 1
ATOM 711 O O . THR A 1 95 ? 39.440 -17.004 -26.638 1.00 72.19 95 THR A O 1
#

Foldseek 3Di:
DWDWDQDPVVQFIWTDDPDTDTPVHGDPVPVAAADPAAADEEDPFDFAPDPHPDRSPTYDHHDDDDPDDDDDPPLDPDDDDPQWDQDPVRDTDGD